Protein AF-A0A352BR37-F1 (afdb_monomer_lite)

Foldseek 3Di:
DVVVVVVVVVVPPPPDDDPVNDDDDDDQLNLLVVLLVCCLPDPPVQVVQLCSDPPSDPDPVRNSVVSVVDPHSVSSNVNRDDPVDPPPD

pLDDT: mean 87.96, std 13.58, range [55.5, 98.5]

Structure (mmCIF, N/CA/C/O backbone):
data_AF-A0A352BR37-F1
#
_entry.id   AF-A0A352BR37-F1
#
loop_
_atom_site.group_PDB
_atom_site.id
_atom_site.type_symbol
_atom_site.label_atom_id
_atom_site.label_alt_id
_atom_site.label_comp_id
_atom_site.label_asym_id
_atom_site.label_entity_id
_atom_site.label_seq_id
_atom_site.pdbx_PDB_ins_code
_atom_site.Cartn_x
_atom_site.Cartn_y
_atom_site.Cartn_z
_atom_site.occupancy
_atom_site.B_iso_or_equiv
_atom_site.auth_seq_id
_atom_site.auth_comp_id
_atom_site.auth_asym_id
_atom_site.auth_atom_id
_atom_site.pdbx_PDB_model_num
ATOM 1 N N . MET A 1 1 ? 53.947 12.126 8.377 1.00 59.28 1 MET A N 1
ATOM 2 C CA . MET A 1 1 ? 53.744 11.650 6.989 1.00 59.28 1 MET A CA 1
ATOM 3 C C . MET A 1 1 ? 52.725 10.509 6.897 1.00 59.28 1 MET A C 1
ATOM 5 O O . MET A 1 1 ? 51.849 10.597 6.054 1.00 59.28 1 MET A O 1
ATOM 9 N N . ALA A 1 2 ? 52.741 9.511 7.794 1.00 55.50 2 ALA A N 1
ATOM 10 C CA . ALA A 1 2 ? 51.726 8.441 7.818 1.00 55.50 2 ALA A CA 1
ATOM 11 C C . ALA A 1 2 ? 50.288 8.925 8.131 1.00 55.50 2 ALA A C 1
ATOM 13 O O . ALA A 1 2 ? 49.343 8.482 7.492 1.00 55.50 2 ALA A O 1
ATOM 14 N N . ILE A 1 3 ? 50.121 9.889 9.048 1.00 58.22 3 ILE A N 1
ATOM 15 C CA . ILE A 1 3 ? 48.798 10.428 9.438 1.00 58.22 3 ILE A CA 1
ATOM 16 C C . ILE A 1 3 ? 48.103 11.161 8.273 1.00 58.22 3 ILE A C 1
ATOM 18 O O . ILE A 1 3 ? 46.895 11.048 8.102 1.00 58.22 3 ILE A O 1
ATOM 22 N N . VAL A 1 4 ? 48.873 11.859 7.430 1.00 58.19 4 VAL A N 1
ATOM 23 C CA . VAL A 1 4 ? 48.354 12.580 6.252 1.00 58.19 4 VAL A CA 1
ATOM 24 C C . VAL A 1 4 ? 47.874 11.604 5.169 1.00 58.19 4 VAL A C 1
ATOM 26 O O . VAL A 1 4 ? 46.873 11.874 4.515 1.00 58.19 4 VAL A O 1
ATOM 29 N N . MET A 1 5 ? 48.520 10.439 5.026 1.00 55.69 5 MET A N 1
ATOM 30 C CA . MET A 1 5 ? 48.063 9.389 4.105 1.00 55.69 5 MET A CA 1
ATOM 31 C C . MET A 1 5 ? 46.793 8.678 4.592 1.00 55.69 5 MET A C 1
ATOM 33 O O . MET A 1 5 ? 45.921 8.399 3.781 1.00 55.69 5 MET A O 1
ATOM 37 N N . VAL A 1 6 ? 46.642 8.440 5.900 1.00 61.72 6 VAL A N 1
ATOM 38 C CA . VAL A 1 6 ? 45.419 7.831 6.466 1.00 61.72 6 VAL A CA 1
ATOM 39 C C . VAL A 1 6 ? 44.210 8.764 6.331 1.00 61.72 6 VAL A C 1
ATOM 41 O O . VAL A 1 6 ? 43.116 8.300 6.028 1.00 61.72 6 VAL A O 1
ATOM 44 N N . GLY A 1 7 ? 44.403 10.078 6.492 1.00 63.19 7 GLY A N 1
ATOM 45 C CA . GLY A 1 7 ? 43.341 11.070 6.289 1.00 63.19 7 GLY A CA 1
ATOM 46 C C . GLY A 1 7 ? 42.879 11.194 4.832 1.00 63.19 7 GLY A C 1
ATOM 47 O O . GLY A 1 7 ? 41.692 11.385 4.588 1.00 63.19 7 GLY A O 1
ATOM 48 N N . ALA A 1 8 ? 43.788 11.031 3.864 1.00 61.00 8 ALA A N 1
ATOM 49 C CA . ALA A 1 8 ? 43.460 11.078 2.437 1.00 61.00 8 ALA A CA 1
ATOM 50 C C . ALA A 1 8 ? 42.622 9.868 1.977 1.00 61.00 8 ALA A C 1
ATOM 52 O O . ALA A 1 8 ? 41.717 10.030 1.163 1.00 61.00 8 ALA A O 1
ATOM 53 N N . SER A 1 9 ? 42.861 8.680 2.546 1.00 61.47 9 SER A N 1
ATOM 54 C CA . SER A 1 9 ? 42.114 7.451 2.225 1.00 61.47 9 SER A CA 1
ATOM 55 C C . SER A 1 9 ? 40.664 7.438 2.731 1.00 61.47 9 SER A C 1
ATOM 57 O O . SER A 1 9 ? 39.859 6.639 2.261 1.00 61.47 9 SER A O 1
ATOM 59 N N . LEU A 1 10 ? 40.311 8.304 3.689 1.00 62.34 10 LEU A N 1
ATOM 60 C CA . LEU A 1 10 ? 38.943 8.421 4.215 1.00 62.34 10 LEU A CA 1
ATOM 61 C C . LEU A 1 10 ? 38.033 9.283 3.324 1.00 62.34 10 LEU A C 1
ATOM 63 O O . LEU A 1 10 ? 36.817 9.249 3.485 1.00 62.34 10 LEU A O 1
ATOM 67 N N . LEU A 1 11 ? 38.605 10.039 2.380 1.00 61.84 11 LEU A N 1
ATOM 68 C CA . LEU A 1 11 ? 37.864 10.910 1.459 1.00 61.84 11 LEU A CA 1
ATOM 69 C C . LEU A 1 11 ? 37.501 10.217 0.132 1.00 61.84 11 LEU A C 1
ATOM 71 O O . LEU A 1 11 ? 36.769 10.782 -0.674 1.00 61.84 11 LEU A O 1
ATOM 75 N N . SER A 1 12 ? 37.991 8.998 -0.106 1.00 60.97 12 SER A N 1
ATOM 76 C CA . SER A 1 12 ? 37.863 8.281 -1.383 1.00 60.97 12 SER A CA 1
ATOM 77 C C . SER A 1 12 ? 36.696 7.282 -1.458 1.00 60.97 12 SER A C 1
ATOM 79 O O . SER A 1 12 ? 36.683 6.446 -2.354 1.00 60.97 12 SER A O 1
ATOM 81 N N . VAL A 1 13 ? 35.713 7.344 -0.548 1.00 67.06 13 VAL A N 1
ATOM 82 C CA . VAL A 1 13 ? 34.583 6.380 -0.488 1.00 67.06 13 VAL A CA 1
ATOM 83 C C . VAL A 1 13 ? 33.246 6.953 -0.993 1.00 67.06 13 VAL A C 1
ATOM 85 O O . VAL A 1 13 ? 32.199 6.362 -0.764 1.00 67.06 13 VAL A O 1
ATOM 88 N N . SER A 1 14 ? 33.254 8.094 -1.690 1.00 64.31 14 SER A N 1
ATOM 89 C CA . SER A 1 14 ? 32.023 8.798 -2.098 1.00 64.31 14 SER A CA 1
ATOM 90 C C . SER A 1 14 ? 31.566 8.515 -3.540 1.00 64.31 14 SER A C 1
ATOM 92 O O . SER A 1 14 ? 31.039 9.413 -4.191 1.00 64.31 14 SER A O 1
ATOM 94 N N . CYS A 1 15 ? 31.752 7.291 -4.041 1.00 71.50 15 CYS A N 1
ATOM 95 C CA . CYS A 1 15 ? 31.037 6.804 -5.229 1.00 71.50 15 CYS A CA 1
ATOM 96 C C . CYS A 1 15 ? 29.970 5.816 -4.761 1.00 71.50 15 CYS A C 1
ATOM 98 O O . CYS A 1 15 ? 30.200 4.607 -4.762 1.00 71.50 15 CYS A O 1
ATOM 100 N N . PHE A 1 16 ? 28.851 6.338 -4.267 1.00 75.31 16 PHE A N 1
ATOM 101 C CA . PHE A 1 16 ? 27.670 5.525 -4.019 1.00 75.31 16 PHE A CA 1
ATOM 102 C C . PHE A 1 16 ? 26.834 5.603 -5.292 1.00 75.31 16 PHE A C 1
ATOM 104 O O . PHE A 1 16 ? 26.409 6.695 -5.639 1.00 75.31 16 PHE A O 1
ATOM 111 N N . GLU A 1 17 ? 26.717 4.487 -6.010 1.00 79.69 17 GLU A N 1
ATOM 112 C CA . GLU A 1 17 ? 25.706 4.340 -7.054 1.00 79.69 17 GLU A CA 1
ATOM 113 C C . GLU A 1 17 ? 24.473 3.716 -6.399 1.00 79.69 17 GLU A C 1
ATOM 115 O O . GLU A 1 17 ? 24.567 2.600 -5.868 1.00 79.69 17 GLU A O 1
ATOM 120 N N . ASP A 1 18 ? 23.342 4.417 -6.395 1.00 79.06 18 ASP A N 1
ATOM 121 C CA . ASP A 1 18 ? 22.070 3.872 -5.927 1.00 79.06 18 ASP A CA 1
ATOM 122 C C . ASP A 1 18 ? 20.990 3.836 -7.025 1.00 79.06 18 ASP A C 1
ATOM 124 O O . ASP A 1 18 ? 21.280 3.818 -8.224 1.00 79.06 18 ASP A O 1
ATOM 128 N N . LEU A 1 19 ? 19.737 3.637 -6.621 1.00 74.94 19 LEU A N 1
ATOM 129 C CA . LEU A 1 19 ? 18.627 3.431 -7.543 1.00 74.94 19 LEU A CA 1
ATOM 130 C C . LEU A 1 19 ? 18.231 4.703 -8.308 1.00 74.94 19 LEU A C 1
ATOM 132 O O . LEU A 1 19 ? 17.514 4.562 -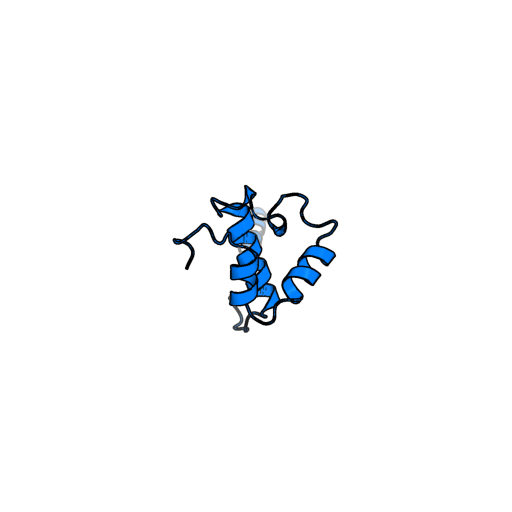9.298 1.00 74.94 19 LEU A O 1
ATOM 136 N N . ASP A 1 20 ? 18.653 5.900 -7.885 1.00 77.00 20 ASP A N 1
ATOM 137 C CA . ASP A 1 20 ? 18.358 7.155 -8.592 1.00 77.00 20 ASP A CA 1
ATOM 138 C C . ASP A 1 20 ? 19.442 7.584 -9.604 1.00 77.00 20 ASP A C 1
ATOM 140 O O . ASP A 1 20 ? 19.143 8.345 -10.528 1.00 77.00 20 ASP A O 1
ATOM 144 N N . ASP A 1 21 ? 20.648 7.016 -9.521 1.00 83.50 21 ASP A N 1
ATOM 145 C CA . ASP A 1 21 ? 21.745 7.266 -10.469 1.00 83.50 21 ASP A CA 1
ATOM 146 C C . ASP A 1 21 ? 21.506 6.633 -11.848 1.00 83.50 21 ASP A C 1
ATOM 148 O O . ASP A 1 21 ? 22.057 7.070 -12.862 1.00 83.50 21 ASP A O 1
ATOM 152 N N . ASN A 1 22 ? 20.668 5.594 -11.900 1.00 85.31 22 ASN A N 1
ATOM 153 C CA . ASN A 1 22 ? 20.331 4.873 -13.120 1.00 85.31 22 ASN A CA 1
ATOM 154 C C . ASN A 1 22 ? 18.819 4.855 -13.326 1.00 85.31 22 ASN A C 1
ATOM 156 O O . ASN A 1 22 ? 18.090 4.187 -12.594 1.00 85.31 22 ASN A O 1
ATOM 160 N N . TYR A 1 23 ? 18.353 5.528 -14.382 1.00 85.69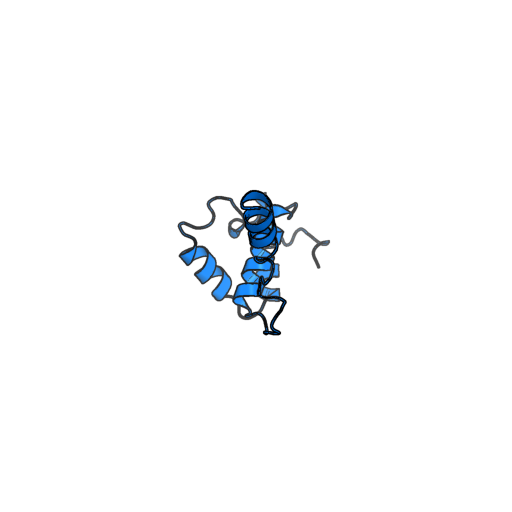 23 TYR A N 1
ATOM 161 C CA . TYR A 1 23 ? 16.938 5.505 -14.742 1.00 85.69 23 TYR A CA 1
ATOM 162 C C . TYR A 1 23 ? 16.442 4.067 -14.938 1.00 85.69 23 TYR A C 1
ATOM 164 O O . TYR A 1 23 ? 16.961 3.314 -15.768 1.00 85.69 23 TYR A O 1
ATOM 172 N N . ARG A 1 24 ? 15.389 3.718 -14.200 1.00 90.25 24 ARG A N 1
ATOM 173 C CA . ARG A 1 24 ? 14.663 2.457 -14.307 1.00 90.25 24 ARG A CA 1
ATOM 174 C C . ARG A 1 24 ? 13.204 2.694 -13.940 1.00 90.25 24 ARG A C 1
ATOM 176 O O . ARG A 1 24 ? 12.917 3.345 -12.940 1.00 90.25 24 ARG A O 1
ATOM 183 N N . ASP A 1 25 ? 12.296 2.084 -14.690 1.00 91.12 25 ASP A N 1
ATOM 184 C CA . ASP A 1 25 ? 10.881 2.074 -14.330 1.00 91.12 25 ASP A CA 1
ATOM 185 C C . ASP A 1 25 ? 10.639 1.213 -13.077 1.00 91.12 25 ASP A C 1
ATOM 187 O O . ASP A 1 25 ? 11.132 0.081 -12.955 1.00 91.12 25 ASP A O 1
ATOM 191 N N . ALA A 1 26 ? 9.866 1.750 -12.134 1.00 92.56 26 ALA A N 1
ATOM 192 C CA . ALA A 1 26 ? 9.394 0.998 -10.981 1.00 92.56 26 ALA A CA 1
ATOM 193 C C . ALA A 1 26 ? 8.336 -0.022 -11.422 1.00 92.56 26 ALA A C 1
ATOM 195 O O . ALA A 1 26 ? 7.441 0.283 -12.209 1.00 92.56 26 ALA A O 1
ATOM 196 N N . SER A 1 27 ? 8.422 -1.240 -10.894 1.00 94.88 27 SER A N 1
ATOM 197 C CA . SER A 1 27 ? 7.370 -2.238 -11.078 1.00 94.88 27 SER A CA 1
ATOM 198 C C . SER A 1 27 ? 6.137 -1.890 -10.244 1.00 94.88 27 SER A C 1
ATOM 200 O O . SER A 1 27 ? 6.249 -1.276 -9.181 1.00 94.88 27 SER A O 1
ATOM 202 N N . THR A 1 28 ? 4.963 -2.364 -10.666 1.00 97.12 28 THR A N 1
ATOM 203 C CA . THR A 1 28 ? 3.711 -2.209 -9.908 1.00 97.12 28 THR A CA 1
ATOM 204 C C . THR A 1 28 ? 3.870 -2.649 -8.452 1.00 97.12 28 THR A C 1
ATOM 206 O O . THR A 1 28 ? 3.469 -1.936 -7.543 1.00 97.12 28 THR A O 1
ATOM 209 N N . THR A 1 29 ? 4.546 -3.773 -8.193 1.00 97.44 29 THR A N 1
ATOM 210 C CA . THR A 1 29 ? 4.769 -4.264 -6.824 1.00 97.44 29 THR A CA 1
ATOM 211 C C . THR A 1 29 ? 5.646 -3.334 -5.981 1.00 97.44 29 THR A C 1
ATOM 213 O O . THR A 1 29 ? 5.421 -3.218 -4.779 1.00 97.44 29 THR A O 1
ATOM 216 N N . GLU A 1 30 ? 6.646 -2.674 -6.573 1.00 96.25 30 GLU A N 1
ATOM 217 C CA . GLU A 1 30 ? 7.476 -1.693 -5.858 1.00 96.25 30 GLU A CA 1
ATOM 218 C C . GLU A 1 30 ? 6.668 -0.449 -5.485 1.00 96.25 30 GLU A C 1
ATOM 220 O O . GLU A 1 30 ? 6.788 0.050 -4.366 1.00 96.25 30 GLU A O 1
ATOM 225 N N . ILE A 1 31 ? 5.795 0.003 -6.388 1.00 97.88 31 ILE A N 1
ATOM 226 C CA . ILE A 1 31 ? 4.865 1.102 -6.117 1.00 97.88 31 ILE A CA 1
ATOM 227 C C . ILE A 1 31 ? 3.863 0.686 -5.026 1.00 97.88 31 ILE A C 1
ATOM 229 O O . ILE A 1 31 ? 3.628 1.441 -4.085 1.00 97.88 31 ILE A O 1
ATOM 233 N N . ASN A 1 32 ? 3.344 -0.542 -5.075 1.00 98.50 32 ASN A N 1
ATOM 234 C CA . ASN A 1 32 ? 2.418 -1.071 -4.070 1.00 98.50 32 ASN A CA 1
ATOM 235 C C . ASN A 1 32 ? 3.062 -1.176 -2.680 1.00 98.50 32 ASN A C 1
ATOM 237 O O . ASN A 1 32 ? 2.425 -0.849 -1.680 1.00 98.50 32 ASN A O 1
ATOM 241 N N . ASP A 1 33 ? 4.333 -1.585 -2.591 1.00 97.81 33 ASP A N 1
ATOM 242 C CA . ASP A 1 33 ? 5.077 -1.580 -1.323 1.00 97.81 33 ASP A CA 1
ATOM 243 C C . ASP A 1 33 ? 5.299 -0.157 -0.803 1.00 97.81 33 ASP A C 1
ATOM 245 O O . ASP A 1 33 ? 5.133 0.084 0.394 1.00 97.81 33 ASP A O 1
ATOM 249 N N . PHE A 1 34 ? 5.581 0.806 -1.685 1.00 97.00 34 PHE A N 1
ATOM 250 C CA . PHE A 1 34 ? 5.651 2.216 -1.309 1.00 97.00 34 PHE A CA 1
ATOM 251 C C . PHE A 1 34 ? 4.318 2.730 -0.740 1.00 97.00 34 PHE A C 1
ATOM 253 O O . PHE A 1 34 ? 4.311 3.309 0.350 1.00 97.00 34 PHE A O 1
ATOM 260 N N . ILE A 1 35 ? 3.200 2.456 -1.422 1.00 98.00 35 ILE A N 1
ATOM 261 C CA . ILE A 1 35 ? 1.845 2.808 -0.971 1.00 98.00 35 ILE A CA 1
ATOM 262 C C . ILE A 1 35 ? 1.566 2.203 0.407 1.00 98.00 35 ILE A C 1
ATOM 264 O O . ILE A 1 35 ? 1.224 2.926 1.344 1.00 98.00 35 ILE A O 1
ATOM 268 N N . TRP A 1 36 ? 1.780 0.893 0.564 1.00 98.19 36 TRP A N 1
ATOM 269 C CA . TRP A 1 36 ? 1.545 0.200 1.829 1.00 98.19 36 TRP A CA 1
ATOM 270 C C . TRP A 1 36 ? 2.364 0.803 2.972 1.00 98.19 36 TRP A C 1
ATOM 272 O O . TRP A 1 36 ? 1.832 1.011 4.060 1.00 98.19 36 TRP A O 1
ATOM 282 N N . ARG A 1 37 ? 3.645 1.128 2.741 1.00 97.19 37 ARG A N 1
ATOM 283 C CA . ARG A 1 37 ? 4.516 1.744 3.760 1.00 97.19 37 ARG A CA 1
ATOM 284 C C . ARG A 1 37 ? 4.029 3.138 4.145 1.00 97.19 37 ARG A C 1
ATOM 286 O O . ARG A 1 37 ? 4.001 3.456 5.333 1.00 97.19 37 ARG A O 1
ATOM 293 N N . GLY A 1 38 ? 3.634 3.948 3.163 1.00 96.81 38 GLY A N 1
ATOM 294 C CA . GLY A 1 38 ? 3.065 5.273 3.398 1.00 96.81 38 GLY A CA 1
ATOM 295 C C . GLY A 1 38 ? 1.795 5.200 4.240 1.00 96.81 38 GLY A C 1
ATOM 296 O O . GLY A 1 38 ? 1.693 5.880 5.263 1.00 96.81 38 GLY A O 1
ATOM 297 N N . LEU A 1 39 ? 0.871 4.311 3.872 1.00 97.19 39 LEU A N 1
ATOM 298 C CA . LEU A 1 39 ? -0.386 4.142 4.590 1.00 97.19 39 LEU A CA 1
ATOM 299 C C . LEU A 1 39 ? -0.180 3.540 5.989 1.00 97.19 39 LEU A C 1
ATOM 301 O O . LEU A 1 39 ? -0.698 4.059 6.973 1.00 97.19 39 LEU A O 1
ATOM 305 N N . ASN A 1 40 ? 0.642 2.501 6.131 1.00 96.62 40 ASN A N 1
ATOM 306 C CA . ASN A 1 40 ? 0.918 1.879 7.430 1.00 96.62 40 ASN A CA 1
ATOM 307 C C . ASN A 1 40 ? 1.533 2.870 8.442 1.00 96.62 40 ASN A C 1
ATOM 309 O O . ASN A 1 40 ? 1.263 2.765 9.645 1.00 96.62 40 ASN A O 1
ATOM 313 N N . TYR A 1 41 ? 2.328 3.834 7.964 1.00 95.88 41 TYR A N 1
ATOM 314 C CA . TYR A 1 41 ? 2.992 4.815 8.820 1.00 95.88 41 TYR A CA 1
ATOM 315 C C . TYR A 1 41 ? 2.147 6.071 9.081 1.00 95.88 41 TYR A C 1
ATOM 317 O O . TYR A 1 41 ? 2.083 6.525 10.223 1.00 95.88 41 TYR A O 1
ATOM 325 N N . PHE A 1 42 ? 1.498 6.631 8.055 1.00 94.88 42 PHE A N 1
ATOM 326 C CA . PHE A 1 42 ? 0.864 7.954 8.137 1.00 94.88 42 PHE A CA 1
ATOM 327 C C . PHE A 1 42 ? -0.664 7.948 8.061 1.00 94.88 42 PHE A C 1
ATOM 329 O O . PHE A 1 42 ? -1.276 8.969 8.376 1.00 94.88 42 PHE A O 1
ATOM 336 N N . TYR A 1 43 ? -1.301 6.852 7.640 1.00 95.50 43 TYR A N 1
ATOM 337 C CA . TYR A 1 43 ? -2.737 6.869 7.384 1.00 95.50 43 TYR A CA 1
ATOM 338 C C . TYR A 1 43 ? -3.542 7.010 8.678 1.00 95.50 43 TYR A C 1
ATOM 340 O O . TYR A 1 43 ? -3.471 6.163 9.572 1.00 95.50 43 TYR A O 1
ATOM 348 N N . LEU A 1 44 ? -4.343 8.076 8.758 1.00 94.50 44 LEU A N 1
ATOM 349 C CA . LEU A 1 44 ? -5.149 8.407 9.935 1.00 94.50 44 LEU A CA 1
ATOM 350 C C . LEU A 1 44 ? -6.107 7.269 10.312 1.00 94.50 44 LEU A C 1
ATOM 352 O O . LEU A 1 44 ? -6.258 6.949 11.490 1.00 94.50 44 LEU A O 1
ATOM 356 N N . TYR A 1 45 ? -6.716 6.637 9.307 1.00 94.56 45 TYR A N 1
ATOM 357 C CA . TYR A 1 45 ? -7.708 5.580 9.488 1.00 94.56 45 TYR A CA 1
ATOM 358 C C . TYR A 1 45 ? -7.113 4.172 9.405 1.00 94.56 45 TYR A C 1
ATOM 360 O O . TYR A 1 45 ? -7.856 3.203 9.311 1.00 94.56 45 TYR A O 1
ATOM 368 N N . LYS A 1 46 ? -5.784 4.001 9.512 1.00 94.25 46 LYS A N 1
ATOM 369 C CA . LYS A 1 46 ? -5.160 2.669 9.389 1.00 94.25 46 LYS A CA 1
ATOM 370 C C . LYS A 1 46 ? -5.757 1.619 10.326 1.00 94.25 46 LYS A C 1
ATOM 372 O O . LYS A 1 46 ? -5.724 0.439 10.011 1.00 94.25 46 LYS A O 1
ATOM 377 N N . GLY A 1 47 ? -6.294 2.038 11.475 1.00 94.44 47 GLY A N 1
ATOM 378 C CA . GLY A 1 47 ? -6.919 1.164 12.470 1.00 94.44 47 GLY A CA 1
ATOM 379 C C . GLY A 1 47 ? -8.123 0.366 11.956 1.00 94.44 47 GLY A C 1
ATOM 380 O O . GLY A 1 47 ? -8.416 -0.682 12.525 1.00 94.44 47 GLY A O 1
ATOM 381 N N . SER A 1 48 ? -8.801 0.818 10.897 1.00 94.50 48 SER A N 1
ATOM 382 C CA . SER A 1 48 ? -9.910 0.082 10.277 1.00 94.50 48 SER A CA 1
ATOM 383 C C . SER A 1 48 ? -9.471 -0.853 9.146 1.00 94.50 48 SER A C 1
ATOM 385 O O . SER A 1 48 ? -10.241 -1.719 8.734 1.00 94.50 48 SER A O 1
ATOM 387 N N . VAL A 1 49 ? -8.221 -0.752 8.687 1.00 96.25 49 VAL A N 1
ATOM 388 C CA . VAL A 1 49 ? -7.683 -1.555 7.585 1.00 96.25 49 VAL A CA 1
ATOM 389 C C . VAL A 1 49 ? -6.833 -2.690 8.154 1.00 96.25 49 VAL A C 1
ATOM 391 O O . VAL A 1 49 ? -5.755 -2.479 8.715 1.00 96.25 49 VAL A O 1
ATOM 394 N N . THR A 1 50 ? -7.310 -3.929 8.011 1.00 96.12 50 THR A N 1
ATOM 395 C CA . THR A 1 50 ? -6.653 -5.115 8.602 1.00 96.12 50 THR A CA 1
ATOM 396 C C . THR A 1 50 ? -5.244 -5.321 8.039 1.00 96.12 50 THR A C 1
ATOM 398 O O . THR A 1 50 ? -4.319 -5.666 8.768 1.00 96.12 50 THR A O 1
ATOM 401 N N . GLN A 1 51 ? -5.055 -5.044 6.752 1.00 97.50 51 GLN A N 1
ATOM 402 C CA . GLN A 1 51 ? -3.799 -5.233 6.033 1.00 97.50 51 GLN A CA 1
ATOM 403 C C . GLN A 1 51 ? -2.739 -4.174 6.370 1.00 97.50 51 GLN A C 1
ATOM 405 O O . GLN A 1 51 ? -1.586 -4.325 5.970 1.00 97.50 51 GLN A O 1
ATOM 410 N N . LEU A 1 52 ? -3.095 -3.130 7.127 1.00 97.31 52 LEU A N 1
ATOM 411 C CA . LEU A 1 52 ? -2.167 -2.112 7.627 1.00 97.31 52 LEU A CA 1
ATOM 412 C C . LEU A 1 52 ? -1.791 -2.308 9.104 1.00 97.31 52 LEU A C 1
ATOM 414 O O . LEU A 1 52 ? -1.083 -1.465 9.652 1.00 97.31 52 LEU A O 1
ATOM 418 N N . GLN A 1 53 ? -2.241 -3.378 9.763 1.00 95.44 53 GLN A N 1
ATOM 419 C CA . GLN A 1 53 ? -1.866 -3.660 11.153 1.00 95.44 53 GLN A CA 1
ATOM 420 C C . GLN A 1 53 ? -0.437 -4.208 11.267 1.00 95.44 53 GLN A C 1
ATOM 422 O O . GLN A 1 53 ? 0.072 -4.853 10.350 1.00 95.44 53 GLN A O 1
ATOM 427 N N . ASP A 1 54 ? 0.197 -4.010 12.425 1.00 89.38 54 ASP A N 1
ATOM 428 C CA . ASP A 1 54 ? 1.596 -4.406 12.672 1.00 89.38 54 ASP A CA 1
ATOM 429 C C . ASP A 1 54 ? 1.842 -5.919 12.500 1.00 89.38 54 ASP A C 1
ATOM 431 O O . ASP A 1 54 ? 2.952 -6.348 12.193 1.00 89.38 54 ASP A O 1
ATOM 435 N N . ASN A 1 55 ? 0.800 -6.734 12.672 1.00 93.50 55 ASN A N 1
ATOM 436 C CA . ASN A 1 55 ? 0.812 -8.188 12.523 1.00 93.50 55 ASN A CA 1
ATOM 437 C C . ASN A 1 55 ? -0.069 -8.681 11.359 1.00 93.50 55 ASN A C 1
ATOM 439 O O . ASN A 1 55 ? -0.505 -9.832 11.370 1.00 93.50 55 ASN A O 1
ATOM 443 N N . ALA A 1 56 ? -0.337 -7.827 10.365 1.00 95.62 56 ALA A N 1
ATOM 444 C CA . ALA A 1 56 ? -1.185 -8.152 9.215 1.00 95.62 56 ALA A CA 1
ATOM 445 C C . ALA A 1 56 ? -0.676 -9.342 8.379 1.00 95.62 56 ALA A C 1
ATOM 447 O O . ALA A 1 56 ? -1.464 -10.016 7.719 1.00 95.62 56 ALA A O 1
ATOM 448 N N . PHE A 1 57 ? 0.632 -9.612 8.411 1.00 97.44 57 PHE A N 1
ATOM 449 C CA . PHE A 1 57 ? 1.273 -10.666 7.626 1.00 97.44 57 PHE A CA 1
ATOM 450 C C . PHE A 1 57 ? 2.177 -11.531 8.504 1.00 97.44 57 PHE A C 1
ATOM 452 O O . PHE A 1 57 ? 2.878 -11.023 9.379 1.00 97.44 57 PHE A O 1
ATOM 459 N N . ALA A 1 58 ? 2.198 -12.841 8.241 1.00 96.81 58 ALA A N 1
ATOM 460 C CA . ALA A 1 58 ? 3.058 -13.785 8.956 1.00 96.81 58 ALA A CA 1
ATOM 461 C C . ALA A 1 58 ? 4.533 -13.669 8.533 1.00 96.81 58 ALA A C 1
ATOM 463 O O . ALA A 1 58 ? 5.436 -13.957 9.321 1.00 96.81 58 ALA A O 1
ATOM 464 N N . SER A 1 59 ? 4.787 -13.232 7.297 1.00 97.44 59 SER A N 1
ATOM 465 C CA . SER A 1 59 ? 6.127 -13.000 6.774 1.00 97.44 59 SER A CA 1
ATOM 466 C C . SER A 1 59 ? 6.170 -11.855 5.760 1.00 97.44 59 SER A C 1
ATOM 468 O O . SER A 1 59 ? 5.167 -11.470 5.156 1.00 97.44 59 SER A O 1
ATOM 470 N N . GLN A 1 60 ? 7.379 -11.351 5.504 1.00 95.88 60 GLN A N 1
ATOM 471 C CA . GLN A 1 60 ? 7.626 -10.394 4.424 1.00 95.88 60 GLN A CA 1
ATOM 472 C C . GLN A 1 60 ? 7.277 -10.977 3.040 1.00 95.88 60 GLN A C 1
ATOM 474 O O . GLN A 1 60 ? 6.902 -10.230 2.137 1.00 95.88 60 GLN A O 1
ATOM 479 N N . GLY A 1 61 ? 7.388 -12.301 2.874 1.00 97.81 61 GLY A N 1
ATOM 480 C CA . GLY A 1 61 ? 6.985 -12.998 1.653 1.00 97.81 61 GLY A CA 1
ATOM 481 C C . GLY A 1 61 ? 5.481 -12.907 1.415 1.00 97.81 61 GLY A C 1
ATOM 482 O O . GLY A 1 61 ? 5.068 -12.574 0.309 1.00 97.81 61 GLY A O 1
ATOM 483 N N . ASP A 1 62 ? 4.679 -13.098 2.465 1.00 98.19 62 ASP A N 1
ATOM 484 C CA . ASP A 1 62 ? 3.215 -13.011 2.387 1.00 98.19 62 ASP A CA 1
ATOM 485 C C . ASP A 1 62 ? 2.757 -11.586 2.072 1.00 98.19 62 ASP A C 1
ATOM 487 O O . ASP A 1 62 ? 1.907 -11.388 1.206 1.00 98.19 62 ASP A O 1
ATOM 491 N N . LYS A 1 63 ? 3.384 -10.580 2.703 1.00 97.88 63 LYS A N 1
ATOM 492 C CA . LYS A 1 63 ? 3.142 -9.169 2.374 1.00 97.88 63 LYS A CA 1
ATOM 493 C C . LYS A 1 63 ? 3.436 -8.894 0.902 1.00 97.88 63 LYS A C 1
ATOM 495 O O . LYS A 1 63 ? 2.621 -8.303 0.204 1.00 97.88 63 LYS A O 1
ATOM 500 N N . LYS A 1 64 ? 4.597 -9.336 0.411 1.00 97.81 64 LYS A N 1
ATOM 501 C CA . LYS A 1 64 ? 4.978 -9.138 -0.992 1.00 97.81 64 LYS A CA 1
ATOM 502 C C . LYS A 1 64 ? 4.014 -9.849 -1.944 1.00 97.81 64 LYS A C 1
ATOM 504 O O . LYS A 1 64 ? 3.681 -9.280 -2.974 1.00 97.81 64 LYS A O 1
ATOM 509 N N . ALA A 1 65 ? 3.565 -11.058 -1.607 1.00 98.38 65 ALA A N 1
ATOM 510 C CA . ALA A 1 65 ? 2.600 -11.804 -2.409 1.00 98.38 65 ALA A CA 1
ATOM 511 C C . ALA A 1 65 ? 1.242 -1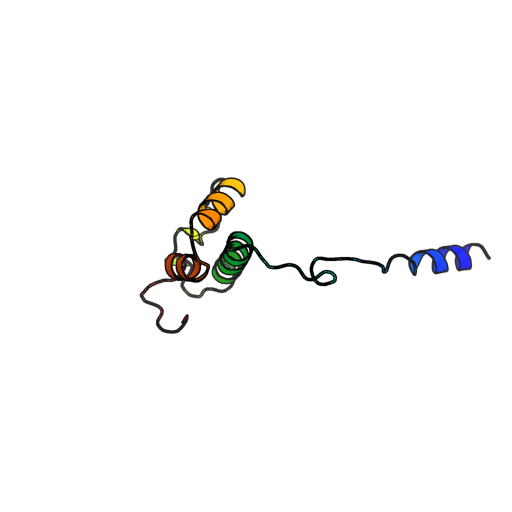1.090 -2.481 1.00 98.38 65 ALA A C 1
ATOM 513 O O . ALA A 1 65 ? 0.688 -10.970 -3.568 1.00 98.38 65 ALA A O 1
ATOM 514 N N . TYR A 1 66 ? 0.754 -10.557 -1.356 1.00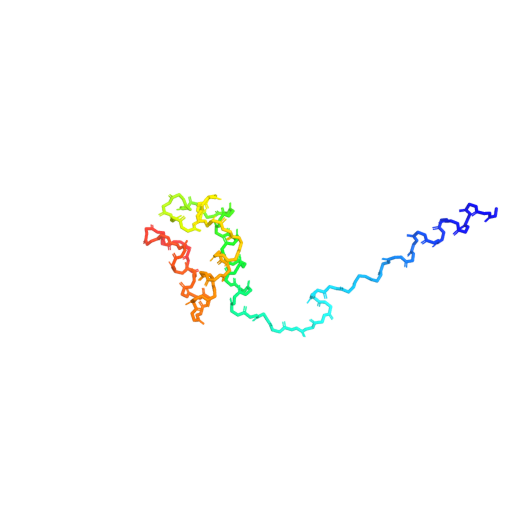 98.25 66 TYR A N 1
ATOM 515 C CA . TYR A 1 66 ? -0.449 -9.722 -1.313 1.00 98.25 66 TYR A CA 1
ATOM 516 C C . TYR A 1 66 ? -0.296 -8.455 -2.165 1.00 98.25 66 TYR A C 1
ATOM 518 O O . TYR A 1 66 ? -1.132 -8.154 -3.002 1.00 98.25 66 TYR A O 1
ATOM 526 N N . LEU A 1 67 ? 0.810 -7.725 -2.020 1.00 98.38 67 LEU A N 1
ATOM 527 C CA . LEU A 1 67 ? 1.034 -6.503 -2.799 1.00 98.38 67 LEU A CA 1
ATOM 528 C C . LEU A 1 67 ? 1.245 -6.777 -4.294 1.00 98.38 67 LEU A C 1
ATOM 530 O O . LEU A 1 67 ? 0.986 -5.908 -5.120 1.00 98.38 67 LEU A O 1
ATOM 534 N N . ALA A 1 68 ? 1.708 -7.972 -4.656 1.00 98.25 68 ALA A N 1
ATOM 535 C CA . ALA A 1 68 ? 1.858 -8.397 -6.043 1.00 98.25 68 ALA A CA 1
ATOM 536 C C . ALA A 1 68 ? 0.552 -8.911 -6.673 1.00 98.25 68 ALA A C 1
ATOM 538 O O . ALA A 1 68 ? 0.549 -9.163 -7.874 1.00 98.25 68 ALA A O 1
ATOM 539 N N . SER A 1 69 ? -0.531 -9.087 -5.904 1.00 98.31 69 SER A N 1
ATOM 540 C CA . SER A 1 69 ? -1.815 -9.552 -6.448 1.00 98.31 69 SER A CA 1
ATOM 541 C C . SER A 1 69 ? -2.678 -8.444 -7.052 1.00 98.31 69 SER A C 1
ATOM 543 O O . SER A 1 69 ? -3.732 -8.752 -7.595 1.00 98.31 69 SER A O 1
ATOM 545 N N . PHE A 1 70 ? -2.271 -7.180 -6.925 1.00 98.25 70 PHE A N 1
ATOM 546 C CA . PHE A 1 70 ? -2.970 -6.043 -7.524 1.00 98.25 70 PHE A CA 1
ATOM 547 C C . PHE A 1 70 ? -2.451 -5.772 -8.934 1.00 98.25 70 PHE A C 1
ATOM 549 O O . PHE A 1 70 ? -1.236 -5.696 -9.141 1.00 98.25 70 PHE A O 1
ATOM 556 N N . ASP A 1 71 ? -3.376 -5.587 -9.875 1.00 97.31 71 ASP A N 1
ATOM 557 C CA . ASP A 1 71 ? -3.055 -5.292 -11.272 1.00 97.31 71 ASP A CA 1
ATOM 558 C C . ASP A 1 71 ? -2.520 -3.860 -11.431 1.00 97.31 71 ASP A C 1
ATOM 560 O O . ASP A 1 71 ? -1.599 -3.625 -12.222 1.00 97.31 71 ASP A O 1
ATOM 564 N N . THR A 1 72 ? -3.045 -2.914 -10.643 1.00 98.06 72 THR A N 1
ATOM 565 C CA . THR A 1 72 ? -2.633 -1.504 -10.661 1.00 98.06 72 THR A CA 1
ATOM 566 C C . THR A 1 72 ? -2.312 -0.952 -9.262 1.00 98.06 72 THR A C 1
ATOM 568 O O . THR A 1 72 ? -2.780 -1.489 -8.251 1.00 98.06 72 THR A O 1
ATOM 571 N N . PRO A 1 73 ? -1.500 0.120 -9.168 1.00 98.00 73 PRO A N 1
ATOM 572 C CA . PRO A 1 73 ? -1.285 0.837 -7.912 1.00 98.00 73 PRO A CA 1
ATOM 573 C C . PRO A 1 73 ? -2.553 1.438 -7.307 1.00 98.00 73 PRO A C 1
ATOM 575 O O . PRO A 1 73 ? -2.695 1.464 -6.085 1.00 98.00 73 PRO A O 1
ATOM 578 N N . GLU A 1 74 ? -3.477 1.894 -8.147 1.00 96.69 74 GLU A N 1
ATOM 579 C CA . GLU A 1 74 ? -4.765 2.444 -7.741 1.00 96.69 74 GLU A CA 1
ATOM 580 C C . GLU A 1 74 ? -5.615 1.384 -7.027 1.00 96.69 74 GLU A C 1
ATOM 582 O O . GLU A 1 74 ? -6.120 1.654 -5.938 1.00 96.69 74 GLU A O 1
ATOM 587 N N . ASP A 1 75 ? -5.670 0.153 -7.555 1.00 97.56 75 ASP A N 1
ATOM 588 C CA . ASP A 1 75 ? -6.373 -0.964 -6.902 1.00 97.56 75 ASP A CA 1
ATOM 589 C C . ASP A 1 75 ? -5.775 -1.276 -5.519 1.00 97.56 75 ASP A C 1
ATOM 591 O O . ASP A 1 75 ? -6.495 -1.557 -4.559 1.00 97.56 75 ASP A O 1
ATOM 595 N N . CYS A 1 76 ? -4.443 -1.220 -5.399 1.00 97.94 76 CYS A N 1
ATOM 596 C CA . CYS A 1 76 ? -3.746 -1.416 -4.126 1.00 97.94 76 CYS A CA 1
ATOM 597 C C . CYS A 1 76 ? -4.085 -0.302 -3.123 1.00 97.94 76 CYS A C 1
ATOM 599 O O . CYS A 1 76 ? -4.330 -0.578 -1.948 1.00 97.94 76 CYS A O 1
ATOM 601 N N . PHE A 1 77 ? -4.109 0.954 -3.576 1.00 96.94 77 PHE A N 1
ATOM 602 C CA . PHE A 1 77 ? -4.448 2.102 -2.739 1.00 96.94 77 PHE A CA 1
ATOM 603 C C . PHE A 1 77 ? -5.900 2.046 -2.248 1.00 96.94 77 PHE A C 1
ATOM 605 O O . PHE A 1 77 ? -6.146 2.203 -1.050 1.00 96.94 77 PHE A O 1
ATOM 612 N N . GLU A 1 78 ? -6.853 1.747 -3.132 1.00 95.44 78 GLU A N 1
ATOM 613 C CA . GLU A 1 78 ? -8.268 1.608 -2.775 1.00 95.44 78 GLU A CA 1
ATOM 614 C C . GLU A 1 78 ? -8.482 0.449 -1.788 1.00 95.44 78 GLU A C 1
ATOM 616 O O . GLU A 1 78 ? -9.171 0.603 -0.782 1.00 95.44 78 GLU A O 1
ATOM 621 N N . ALA A 1 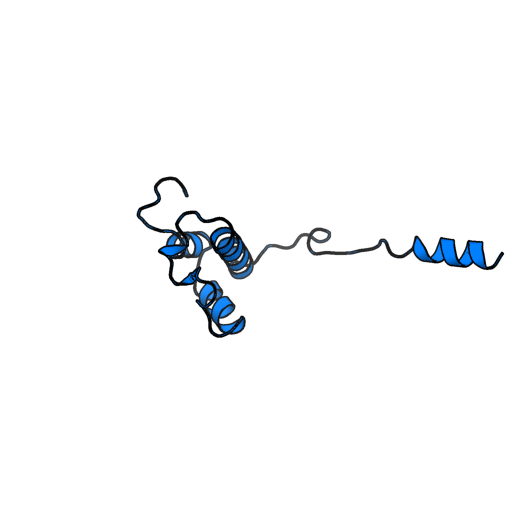79 ? -7.807 -0.687 -1.989 1.00 96.31 79 ALA A N 1
ATOM 622 C CA . ALA A 1 79 ? -7.886 -1.827 -1.074 1.00 96.31 79 ALA A CA 1
ATOM 623 C C . ALA A 1 79 ? -7.269 -1.567 0.314 1.00 96.31 79 ALA A C 1
ATOM 625 O O . ALA A 1 79 ? -7.522 -2.325 1.255 1.00 96.31 79 ALA A O 1
ATOM 626 N N . LEU A 1 80 ? -6.427 -0.538 0.446 1.00 96.94 80 LEU A N 1
ATOM 627 C CA . LEU A 1 80 ? -5.730 -0.181 1.682 1.00 96.94 80 LEU A CA 1
ATOM 628 C C . LEU A 1 80 ? -6.256 1.108 2.330 1.00 96.94 80 LEU A C 1
ATOM 630 O O . LEU A 1 80 ? -5.702 1.539 3.342 1.00 96.94 80 LEU A O 1
ATOM 634 N N . THR A 1 81 ? -7.319 1.704 1.795 1.00 95.38 81 THR A N 1
ATOM 635 C CA . THR A 1 81 ? -7.989 2.877 2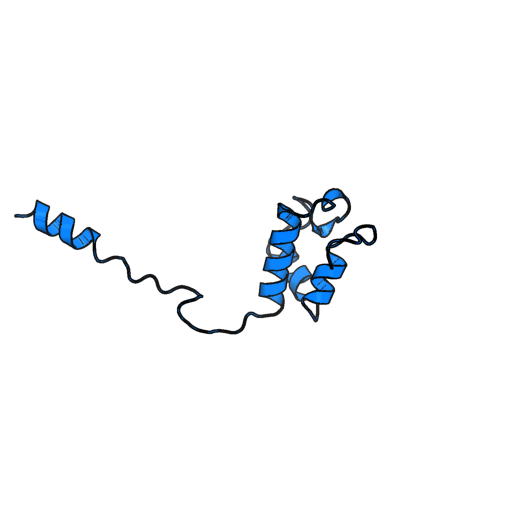.369 1.00 95.38 81 THR A CA 1
ATOM 636 C C . THR A 1 81 ? -9.404 2.526 2.836 1.00 95.38 81 THR A C 1
ATOM 638 O O . THR A 1 81 ? -9.976 1.500 2.471 1.00 95.38 81 THR A O 1
ATOM 641 N N . ASP A 1 82 ? -9.956 3.335 3.738 1.00 92.38 82 ASP A N 1
ATOM 642 C CA . ASP A 1 82 ? -11.314 3.158 4.251 1.00 92.38 82 ASP A CA 1
ATOM 643 C C . ASP A 1 82 ? -12.305 3.987 3.428 1.00 92.38 82 ASP A C 1
ATOM 645 O O . ASP A 1 82 ? -12.097 5.179 3.220 1.00 92.38 82 ASP A O 1
ATOM 649 N N . SER A 1 83 ? -13.434 3.392 3.031 1.00 89.12 83 SER A N 1
ATOM 650 C CA . SER A 1 83 ? -14.510 4.085 2.297 1.00 89.12 83 SER A CA 1
ATOM 651 C C . SER A 1 83 ? -15.097 5.310 3.019 1.00 89.12 83 SER A C 1
ATOM 653 O O . SER A 1 83 ? -15.754 6.147 2.403 1.00 89.12 83 SER A O 1
ATOM 655 N N . SER A 1 84 ? -14.881 5.412 4.331 1.00 88.44 84 SER A N 1
ATOM 656 C CA . SER A 1 84 ? -15.299 6.542 5.161 1.00 88.44 84 SER A CA 1
ATOM 657 C C . SER A 1 84 ? -14.366 7.748 5.038 1.00 88.44 84 SER A C 1
ATOM 659 O O . SER A 1 84 ? -14.666 8.787 5.626 1.00 88.44 84 SER A O 1
ATOM 661 N N . ASP A 1 85 ? -13.241 7.621 4.328 1.00 88.19 85 ASP A N 1
ATOM 662 C CA . ASP A 1 85 ? -12.266 8.684 4.117 1.00 88.19 85 ASP A CA 1
ATOM 663 C C . ASP A 1 85 ? -12.473 9.394 2.768 1.00 88.19 85 ASP A C 1
ATOM 665 O O . ASP A 1 85 ? -12.032 8.902 1.731 1.00 88.19 85 ASP A O 1
ATOM 669 N N . PRO A 1 86 ? -13.099 10.583 2.749 1.00 86.38 86 PRO A N 1
ATOM 670 C CA . PRO A 1 86 ? -13.320 11.328 1.515 1.00 86.38 86 PRO A CA 1
ATOM 671 C C . PRO A 1 86 ? -12.116 12.191 1.097 1.00 86.38 86 PRO A C 1
ATOM 673 O O . PRO A 1 86 ? -12.220 12.914 0.107 1.00 86.38 86 PRO A O 1
ATOM 676 N N . PHE A 1 87 ? -11.026 12.215 1.876 1.00 87.19 87 PHE A N 1
ATOM 677 C CA . PHE A 1 87 ? -9.917 13.160 1.685 1.00 87.19 87 PHE A CA 1
ATOM 678 C C . PHE A 1 87 ? -8.672 12.537 1.051 1.00 87.19 87 PHE A C 1
ATOM 680 O O . PHE A 1 87 ? -7.859 13.269 0.487 1.00 87.19 87 PHE A O 1
ATOM 687 N N . SER A 1 88 ? -8.523 11.218 1.133 1.00 80.75 88 SER A N 1
ATOM 688 C CA . SER A 1 88 ? -7.450 10.476 0.471 1.00 80.75 88 SER A CA 1
ATOM 689 C C . SER A 1 88 ? -7.918 10.063 -0.927 1.00 80.75 88 SER A C 1
ATOM 691 O O . SER A 1 88 ? -8.392 8.946 -1.114 1.00 80.75 88 SER A O 1
ATOM 693 N N . LEU A 1 89 ? -7.860 11.008 -1.873 1.00 63.38 89 LEU A N 1
ATOM 694 C CA . LEU A 1 89 ? -8.195 10.824 -3.294 1.00 63.38 89 LEU A CA 1
ATOM 695 C C . LEU A 1 89 ? -6.938 10.675 -4.154 1.00 63.38 89 LEU A C 1
ATOM 697 O O . LEU A 1 89 ? -5.969 11.427 -3.895 1.00 63.38 89 LEU A O 1
#

Radius of gyration: 20.43 Å; chains: 1; bounding box: 69×27×27 Å

Sequence (89 aa):
MAIVMVGASLLSVSCFEDLDDNYRDASTTEINDFIWRGLNYFYLYKGSVTQLQDNAFASQGDKKAYLASFDTPEDCFEALTDSSDPFSL

Secondary structure (DSSP, 8-state):
-HHHHHHHHTSS------TTTS--PPPHHHHHHHHHHHHHHH-TTGGG-GGGSTTS-SSHHHHHHHHTT-SSHHHHHHHTS-TT-SS--